Protein AF-L8JKL0-F1 (afdb_monomer_lite)

Foldseek 3Di:
DLVVCLVVVVLVVSVVVADPVPRVVVLVVLLVVCLVVVDCSSLVSLVCCVPPVPDALVSLQSSLCSLVPRVVVPVCSNVSSLVSLVVSCVRPVPDLVSLLVNLVCCVDPVRNDDLVSSQVSLVVNCVVPVPSPSSVVSVD

Radius of gyration: 15.66 Å; chains: 1; bounding box: 38×27×42 Å

Secondary structure (DSSP, 8-state):
-HHHHHHTT-HHHHHTTS-GGG-HHHHHHHHHHHHHH--THHHHHHHHHHHHTT--HHHHHHHHHHHHHTSTTSTTHHHHHHHHHHHHHHH-TT-HHHHHHHTHHHHSTT--S-HHHHHHHHHHHHHH-TT-HHHHHHH-

Structure (mmCIF, N/CA/C/O backbone):
data_AF-L8JKL0-F1
#
_entry.id   AF-L8JKL0-F1
#
loop_
_atom_site.group_PDB
_atom_site.id
_atom_site.type_symbol
_atom_site.label_atom_id
_atom_site.label_alt_id
_atom_site.label_comp_id
_atom_site.label_asym_id
_atom_site.label_entity_id
_atom_site.label_seq_id
_atom_site.pdbx_PDB_ins_code
_atom_site.Cartn_x
_atom_site.Cartn_y
_atom_site.Cartn_z
_atom_site.occupancy
_atom_site.B_iso_or_equiv
_atom_site.auth_seq_id
_atom_site.auth_comp_id
_atom_site.auth_asym_id
_atom_site.auth_atom_id
_atom_site.pdbx_PDB_model_num
ATOM 1 N N . MET A 1 1 ? 19.293 4.569 -12.411 1.00 88.12 1 MET A N 1
ATOM 2 C CA . MET A 1 1 ? 19.363 3.454 -13.397 1.00 88.12 1 MET A CA 1
ATOM 3 C C . MET A 1 1 ? 18.107 2.599 -13.311 1.00 88.12 1 MET A C 1
ATOM 5 O O . MET A 1 1 ? 17.535 2.313 -14.355 1.00 88.12 1 MET A O 1
ATOM 9 N N . LEU A 1 2 ? 17.643 2.300 -12.093 1.00 96.94 2 LEU A N 1
ATOM 10 C CA . LEU A 1 2 ? 16.381 1.623 -11.800 1.00 96.94 2 LEU A CA 1
ATOM 11 C C . LEU A 1 2 ? 15.172 2.218 -12.541 1.00 96.94 2 LEU A C 1
ATOM 13 O O . LEU A 1 2 ? 14.570 1.525 -13.356 1.00 96.94 2 LEU A O 1
ATOM 17 N N . ILE A 1 3 ? 14.880 3.512 -12.350 1.00 97.94 3 ILE A N 1
ATOM 18 C CA . ILE A 1 3 ? 13.721 4.174 -12.983 1.00 97.94 3 ILE A CA 1
ATOM 19 C C . ILE A 1 3 ? 13.715 4.019 -14.504 1.00 97.94 3 ILE A C 1
ATOM 21 O O . ILE A 1 3 ? 12.685 3.740 -15.105 1.00 97.94 3 ILE A O 1
ATOM 25 N N . LYS A 1 4 ? 14.883 4.127 -15.142 1.00 97.94 4 LYS A N 1
ATOM 26 C CA . LYS A 1 4 ? 14.996 3.926 -16.588 1.00 97.94 4 LYS A CA 1
ATOM 27 C C . LYS A 1 4 ? 14.569 2.511 -16.997 1.00 97.94 4 LYS A C 1
ATOM 29 O O . LYS A 1 4 ? 13.828 2.370 -17.961 1.00 97.94 4 LYS A O 1
ATOM 34 N N . LEU A 1 5 ? 15.006 1.481 -16.271 1.00 98.50 5 LEU A N 1
ATOM 35 C CA . LEU A 1 5 ? 14.626 0.094 -16.563 1.00 98.50 5 LEU A CA 1
ATOM 36 C C . LEU A 1 5 ? 13.134 -0.156 -16.348 1.00 98.50 5 LEU A C 1
ATOM 38 O O . LEU A 1 5 ? 12.525 -0.859 -17.149 1.00 98.50 5 LEU A O 1
ATOM 42 N N . ILE A 1 6 ? 12.550 0.447 -15.310 1.00 98.38 6 ILE A N 1
ATOM 43 C CA . ILE A 1 6 ? 11.108 0.390 -15.046 1.00 98.38 6 ILE A CA 1
ATOM 44 C C . ILE A 1 6 ? 10.331 0.987 -16.225 1.00 98.38 6 ILE A C 1
ATOM 46 O O . ILE A 1 6 ? 9.455 0.327 -16.777 1.00 98.38 6 ILE A O 1
ATOM 50 N N . LYS A 1 7 ? 10.712 2.183 -16.687 1.00 97.25 7 LYS A N 1
ATOM 51 C CA . LYS A 1 7 ? 10.067 2.851 -17.832 1.00 97.25 7 LYS A CA 1
ATOM 52 C C . LYS A 1 7 ? 10.265 2.119 -19.160 1.00 97.25 7 LYS A C 1
ATOM 54 O O . LYS A 1 7 ? 9.413 2.174 -20.037 1.00 97.25 7 LYS A O 1
ATOM 59 N N . GLU A 1 8 ? 11.377 1.404 -19.310 1.00 97.75 8 GLU A N 1
ATOM 60 C CA . GLU A 1 8 ? 11.633 0.516 -20.451 1.00 97.75 8 GLU A CA 1
ATOM 61 C C . GLU A 1 8 ? 10.933 -0.854 -20.313 1.00 97.75 8 GLU A C 1
ATOM 63 O O . GLU A 1 8 ? 11.120 -1.718 -21.169 1.00 97.75 8 GLU A O 1
ATOM 68 N N . LYS A 1 9 ? 10.145 -1.074 -19.247 1.00 97.75 9 LYS A N 1
ATOM 69 C CA . LYS A 1 9 ? 9.473 -2.343 -18.902 1.00 97.75 9 LYS A CA 1
ATOM 70 C C . LYS A 1 9 ? 10.422 -3.541 -18.777 1.00 97.75 9 LYS A C 1
ATOM 72 O O . LYS A 1 9 ? 10.034 -4.697 -18.942 1.00 97.75 9 LYS A O 1
ATOM 77 N N . ARG A 1 10 ? 11.686 -3.285 -18.440 1.00 98.44 10 ARG A N 1
ATOM 78 C CA . ARG A 1 10 ? 12.728 -4.299 -18.208 1.00 98.44 10 ARG A CA 1
ATOM 79 C C . ARG A 1 10 ? 12.690 -4.764 -16.753 1.00 98.44 10 ARG A C 1
ATOM 81 O O . ARG A 1 10 ? 13.677 -4.652 -16.027 1.00 98.44 10 ARG A O 1
ATOM 88 N N . PHE A 1 11 ? 11.530 -5.255 -16.311 1.00 98.06 11 PHE A N 1
ATOM 89 C CA . PHE A 1 11 ? 11.248 -5.497 -14.891 1.00 98.06 11 PHE A CA 1
ATOM 90 C C . PHE A 1 11 ? 12.157 -6.534 -14.244 1.00 98.06 11 PHE A C 1
ATOM 92 O O . PHE A 1 11 ? 12.592 -6.334 -13.118 1.00 98.06 11 PHE A O 1
ATOM 99 N N . GLU A 1 12 ? 12.532 -7.591 -14.959 1.00 97.81 12 GLU A N 1
ATOM 100 C CA . GLU A 1 12 ? 13.480 -8.578 -14.434 1.00 97.81 12 GLU A CA 1
ATOM 101 C C . GLU A 1 12 ? 14.870 -7.971 -14.172 1.00 97.81 12 GLU A C 1
ATOM 103 O O . GLU A 1 12 ? 15.565 -8.344 -13.229 1.00 97.81 12 GLU A O 1
ATOM 108 N N . GLU A 1 13 ? 15.292 -7.005 -14.987 1.00 98.25 13 GLU A N 1
ATOM 109 C CA . GLU A 1 13 ? 16.564 -6.309 -14.788 1.00 98.25 13 GLU A CA 1
ATOM 110 C C . GLU A 1 13 ? 16.464 -5.242 -13.699 1.00 98.25 13 GLU A C 1
ATOM 112 O O . GLU A 1 13 ? 17.410 -5.075 -12.933 1.00 98.25 13 GLU A O 1
ATOM 117 N N . ALA A 1 14 ? 15.323 -4.554 -13.600 1.00 98.19 14 ALA A N 1
ATOM 118 C CA . ALA A 1 14 ? 15.027 -3.641 -12.500 1.00 98.19 14 ALA A CA 1
ATOM 119 C C . ALA A 1 14 ? 14.999 -4.387 -11.155 1.00 98.19 14 ALA A C 1
ATOM 121 O O . ALA A 1 14 ? 15.611 -3.939 -10.189 1.00 98.19 14 ALA A O 1
ATOM 122 N N . TYR A 1 15 ? 14.377 -5.567 -11.113 1.00 97.31 15 TYR A N 1
ATOM 123 C CA . TYR A 1 15 ? 14.304 -6.420 -9.929 1.00 97.31 15 TYR A CA 1
ATOM 124 C C . TYR A 1 15 ? 15.691 -6.845 -9.428 1.00 97.31 15 TYR A C 1
ATOM 126 O O . TYR A 1 15 ? 15.962 -6.819 -8.233 1.00 97.31 15 TYR A O 1
ATOM 134 N N . LYS A 1 16 ? 16.628 -7.141 -10.335 1.00 96.81 16 LYS A N 1
ATOM 135 C CA . LYS A 1 16 ? 18.020 -7.462 -9.968 1.00 96.81 16 LYS A CA 1
ATOM 136 C C . LYS A 1 16 ? 18.788 -6.296 -9.334 1.00 96.81 16 LYS A C 1
ATOM 138 O O . LYS A 1 16 ? 19.886 -6.519 -8.830 1.00 96.81 16 LYS A O 1
ATOM 143 N N . GLN A 1 17 ? 18.263 -5.070 -9.390 1.00 97.06 17 GLN A N 1
ATOM 144 C CA . GLN A 1 17 ? 18.894 -3.884 -8.800 1.00 97.06 17 GLN A CA 1
ATOM 145 C C . GLN A 1 17 ? 18.364 -3.531 -7.415 1.00 97.06 17 GLN A C 1
ATOM 147 O O . GLN A 1 17 ? 18.954 -2.670 -6.765 1.00 97.06 17 GLN A O 1
ATOM 152 N N . VAL A 1 18 ? 17.271 -4.154 -6.976 1.00 96.00 18 VAL A N 1
ATOM 153 C CA . VAL A 1 18 ? 16.650 -3.837 -5.691 1.00 96.00 18 VAL A CA 1
ATOM 154 C C . VAL A 1 18 ? 16.987 -4.899 -4.654 1.00 96.00 18 VAL A C 1
ATOM 156 O O . VAL A 1 18 ? 17.148 -6.078 -4.963 1.00 96.00 18 VAL A O 1
ATOM 159 N N . ASP A 1 19 ? 17.065 -4.472 -3.401 1.00 94.81 19 ASP A N 1
ATOM 160 C CA . ASP A 1 19 ? 17.080 -5.376 -2.257 1.00 94.81 19 ASP A CA 1
ATOM 161 C C . ASP A 1 19 ? 15.661 -5.460 -1.697 1.00 94.81 19 ASP A C 1
ATOM 163 O O . ASP A 1 19 ? 15.163 -4.501 -1.111 1.00 94.81 19 ASP A O 1
ATOM 167 N N . ILE A 1 20 ? 15.001 -6.604 -1.883 1.00 91.25 20 ILE A N 1
ATOM 168 C CA . ILE A 1 20 ? 13.626 -6.814 -1.413 1.00 91.25 20 ILE A CA 1
ATOM 169 C C . ILE A 1 20 ? 13.532 -6.787 0.115 1.00 91.25 20 ILE A C 1
ATOM 171 O O . ILE A 1 20 ? 12.528 -6.326 0.651 1.00 91.25 20 ILE A O 1
ATOM 175 N N . GLN A 1 21 ? 14.577 -7.211 0.832 1.00 91.00 21 GLN A N 1
ATOM 176 C CA . GLN A 1 21 ? 14.575 -7.175 2.300 1.00 91.00 21 GLN A CA 1
ATOM 177 C C . GLN A 1 21 ? 14.692 -5.745 2.842 1.00 91.00 21 GLN A C 1
ATOM 179 O O . GLN A 1 21 ? 14.320 -5.481 3.983 1.00 91.00 21 GLN A O 1
ATOM 184 N N . ASN A 1 22 ? 15.182 -4.815 2.021 1.00 94.00 22 ASN A N 1
ATOM 185 C CA . ASN A 1 22 ? 15.310 -3.402 2.348 1.00 94.00 22 ASN A CA 1
ATOM 186 C C . ASN A 1 22 ? 14.786 -2.535 1.194 1.00 94.00 22 ASN A C 1
ATOM 188 O O . ASN A 1 22 ? 15.507 -1.705 0.638 1.00 94.00 22 ASN A O 1
ATOM 192 N N . PHE A 1 23 ? 13.526 -2.754 0.804 1.00 95.25 23 PHE A N 1
ATOM 193 C CA . PHE A 1 23 ? 12.971 -2.159 -0.415 1.00 95.25 23 PHE A CA 1
ATOM 194 C C . PHE A 1 23 ? 12.663 -0.655 -0.301 1.00 95.25 23 PHE A C 1
ATOM 196 O O . PHE A 1 23 ? 12.639 0.048 -1.310 1.00 95.25 23 PHE A O 1
ATOM 203 N N . LYS A 1 24 ? 12.465 -0.133 0.919 1.00 96.50 24 LYS A N 1
ATOM 204 C CA . LYS A 1 24 ? 12.023 1.251 1.184 1.00 96.50 24 LYS A CA 1
ATOM 205 C C . LYS A 1 24 ? 12.800 2.334 0.411 1.00 96.50 24 LYS A C 1
ATOM 207 O O . LYS A 1 24 ? 12.136 3.181 -0.178 1.00 96.50 24 LYS A O 1
ATOM 212 N N . PRO A 1 25 ? 14.147 2.333 0.338 1.00 98.06 25 PRO A N 1
ATOM 213 C CA . PRO A 1 25 ? 14.879 3.361 -0.407 1.00 98.06 25 PRO A CA 1
ATOM 214 C C . PRO A 1 25 ? 14.590 3.338 -1.914 1.00 98.06 25 PRO A C 1
ATOM 216 O O . PRO A 1 25 ? 14.536 4.388 -2.547 1.00 98.06 25 PRO A O 1
ATOM 219 N N . TYR A 1 26 ? 14.376 2.150 -2.488 1.00 97.75 26 TYR A N 1
ATOM 220 C CA . TYR A 1 26 ? 14.019 1.996 -3.901 1.00 97.75 26 TYR A CA 1
ATOM 221 C C . TYR A 1 26 ? 12.578 2.423 -4.149 1.00 97.75 26 TYR A C 1
ATOM 223 O O . TYR A 1 26 ? 12.294 3.085 -5.142 1.00 97.75 26 TYR A O 1
ATOM 231 N N . TYR A 1 27 ? 11.676 2.090 -3.226 1.00 97.94 27 TYR A N 1
ATOM 232 C CA . TYR A 1 27 ? 10.310 2.587 -3.273 1.00 97.94 27 TYR A CA 1
ATOM 233 C C . TYR A 1 27 ? 10.253 4.118 -3.186 1.00 97.94 27 TYR A C 1
ATOM 235 O O . TYR A 1 27 ? 9.518 4.727 -3.951 1.00 97.94 27 TYR A O 1
ATOM 243 N N . ASP A 1 28 ? 11.066 4.756 -2.341 1.00 98.06 28 ASP A N 1
ATOM 244 C CA . ASP A 1 28 ? 11.127 6.222 -2.254 1.00 98.06 28 ASP A CA 1
ATOM 245 C C . ASP A 1 28 ? 11.612 6.863 -3.566 1.00 98.06 28 ASP A C 1
ATOM 247 O O . ASP A 1 28 ? 11.089 7.905 -3.974 1.00 98.06 28 ASP A O 1
ATOM 251 N N . GLU A 1 29 ? 12.570 6.232 -4.262 1.00 97.94 29 GLU A N 1
ATOM 252 C CA . GLU A 1 29 ? 12.987 6.635 -5.616 1.00 97.94 29 GLU A CA 1
ATOM 253 C C . GLU A 1 29 ? 11.832 6.481 -6.619 1.00 97.94 29 GLU A C 1
ATOM 255 O O . GLU A 1 29 ? 11.573 7.401 -7.397 1.00 97.94 29 GLU A O 1
ATOM 260 N N . ILE A 1 30 ? 11.115 5.350 -6.577 1.00 98.38 30 ILE A N 1
ATOM 261 C CA . ILE A 1 30 ? 9.959 5.065 -7.441 1.00 98.38 30 ILE A CA 1
ATOM 262 C C . ILE A 1 30 ? 8.850 6.091 -7.206 1.00 98.38 30 ILE A C 1
ATOM 264 O O . ILE A 1 30 ? 8.446 6.765 -8.148 1.00 98.38 30 ILE A O 1
ATOM 268 N N . LEU A 1 31 ? 8.403 6.267 -5.962 1.00 97.94 31 LEU A N 1
ATOM 269 C CA . LEU A 1 31 ? 7.351 7.206 -5.577 1.00 97.94 31 LEU A CA 1
ATOM 270 C C . LEU A 1 31 ? 7.697 8.636 -6.014 1.00 97.94 31 LEU A C 1
ATOM 272 O O . LEU A 1 31 ? 6.864 9.320 -6.608 1.00 97.94 31 LEU A O 1
ATOM 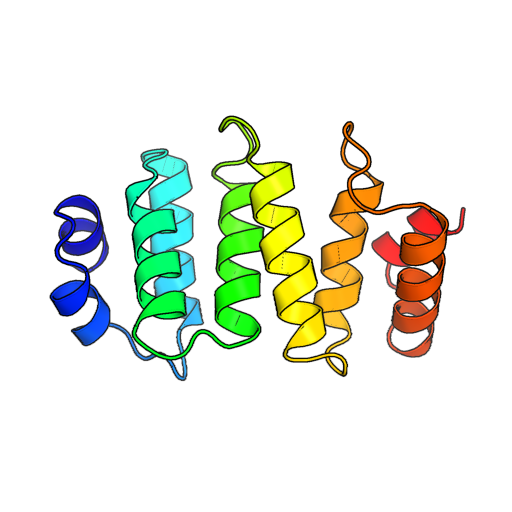276 N N . SER A 1 32 ? 8.945 9.063 -5.793 1.00 97.56 32 SER A N 1
ATOM 277 C CA . SER A 1 32 ? 9.427 10.373 -6.249 1.00 97.56 32 SER A CA 1
ATOM 278 C C . SER A 1 32 ? 9.372 10.516 -7.771 1.00 97.56 32 SER A C 1
ATOM 280 O O . SER A 1 32 ? 9.036 11.589 -8.266 1.00 97.56 32 SER A O 1
ATOM 282 N N . ALA A 1 33 ? 9.689 9.457 -8.520 1.00 97.50 33 ALA A N 1
ATOM 283 C CA . ALA A 1 33 ? 9.606 9.469 -9.977 1.00 97.50 33 ALA A CA 1
ATOM 284 C C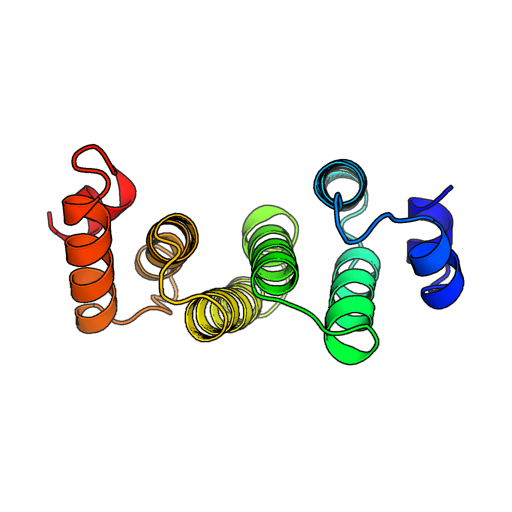 . ALA A 1 33 ? 8.154 9.553 -10.471 1.00 97.50 33 ALA A C 1
ATOM 286 O O . ALA A 1 33 ? 7.884 10.331 -11.384 1.00 97.50 33 ALA A O 1
ATOM 287 N N . VAL A 1 34 ? 7.223 8.836 -9.831 1.00 96.94 34 VAL A N 1
ATOM 288 C CA . VAL A 1 34 ? 5.794 8.853 -10.200 1.00 96.94 34 VAL A CA 1
ATOM 289 C C . VAL A 1 34 ? 5.184 10.237 -10.020 1.00 96.94 34 VAL A C 1
ATOM 291 O O . VAL A 1 34 ? 4.428 10.680 -10.874 1.00 96.94 34 VAL A O 1
ATOM 294 N N . PHE A 1 35 ? 5.552 10.968 -8.964 1.00 96.12 35 PHE A N 1
ATOM 295 C CA . PHE A 1 35 ? 5.107 12.357 -8.788 1.00 96.12 35 PHE A CA 1
ATOM 296 C C . PHE A 1 35 ? 5.610 13.313 -9.881 1.00 96.12 35 PHE A C 1
ATOM 298 O O . PHE A 1 35 ? 5.089 14.419 -10.005 1.00 96.12 35 PHE A O 1
ATOM 305 N N . VAL A 1 36 ? 6.640 12.928 -10.641 1.00 96.06 36 VAL A N 1
ATOM 306 C CA . VAL A 1 36 ? 7.200 13.744 -11.725 1.00 96.06 36 VAL A CA 1
ATOM 307 C C . VAL A 1 36 ? 6.631 13.344 -13.080 1.00 96.06 36 VAL A C 1
ATOM 309 O O . VAL A 1 36 ? 6.362 14.222 -13.898 1.00 96.06 36 VAL A O 1
ATOM 312 N N . ASP A 1 37 ? 6.516 12.044 -13.354 1.00 95.75 37 ASP A N 1
ATOM 313 C CA . ASP A 1 37 ? 6.156 11.549 -14.685 1.00 95.75 37 ASP A CA 1
ATOM 314 C C . ASP A 1 37 ? 4.768 10.919 -14.798 1.00 95.75 37 ASP A C 1
ATOM 316 O O . ASP A 1 37 ? 4.331 10.690 -15.926 1.00 95.75 37 ASP A O 1
ATOM 320 N N . GLU A 1 38 ? 4.086 10.680 -13.673 1.00 94.94 38 GLU A N 1
ATOM 321 C CA . GLU A 1 38 ? 2.724 10.139 -13.608 1.00 94.94 38 GLU A CA 1
ATOM 322 C C . GLU A 1 38 ? 2.564 8.793 -14.352 1.00 94.94 38 GLU A C 1
ATOM 324 O O . GLU A 1 38 ? 1.471 8.413 -14.775 1.00 94.94 38 GLU A O 1
ATOM 329 N N . ASP A 1 39 ? 3.664 8.049 -14.528 1.00 95.50 39 ASP A N 1
ATOM 330 C CA . ASP A 1 39 ? 3.708 6.862 -15.382 1.00 95.50 39 ASP A CA 1
ATOM 331 C C . ASP A 1 39 ? 3.274 5.590 -14.630 1.00 95.50 39 ASP A C 1
ATOM 333 O O . ASP A 1 39 ? 3.825 5.207 -13.595 1.00 95.50 39 ASP A O 1
ATOM 337 N N . MET A 1 40 ? 2.313 4.858 -15.190 1.00 96.50 40 MET A N 1
ATOM 338 C CA . MET A 1 40 ? 1.835 3.595 -14.619 1.00 96.50 40 MET A CA 1
ATOM 339 C C . MET A 1 40 ? 2.891 2.483 -14.607 1.00 96.50 40 MET A C 1
ATOM 341 O O . MET A 1 40 ? 2.738 1.528 -13.844 1.00 96.50 40 MET A O 1
ATOM 345 N N . CYS A 1 41 ? 3.976 2.590 -15.386 1.00 97.88 41 CYS A N 1
ATOM 346 C CA . CYS A 1 41 ? 5.051 1.588 -15.396 1.00 97.88 41 CYS A CA 1
ATOM 347 C C . CYS A 1 41 ? 5.651 1.347 -13.998 1.00 97.88 41 CYS A C 1
ATOM 349 O O . CYS A 1 41 ? 6.105 0.242 -13.699 1.00 97.88 41 CYS A O 1
ATOM 351 N N . HIS A 1 42 ? 5.623 2.356 -13.124 1.00 97.81 42 HIS A N 1
ATOM 352 C CA . HIS A 1 42 ? 6.069 2.245 -11.733 1.00 97.81 42 HIS A CA 1
ATOM 353 C C . HIS A 1 42 ? 5.182 1.311 -10.906 1.00 97.81 42 HIS A C 1
ATOM 355 O O . HIS A 1 42 ? 5.688 0.444 -10.195 1.00 97.81 42 HIS A O 1
ATOM 361 N N . TYR A 1 43 ? 3.861 1.435 -11.051 1.00 98.19 43 TYR A N 1
ATOM 362 C CA . TYR A 1 43 ? 2.900 0.513 -10.446 1.00 98.19 43 TYR A CA 1
ATOM 363 C C . TYR A 1 43 ? 2.993 -0.888 -11.069 1.00 98.19 43 TYR A C 1
ATOM 365 O O . TYR A 1 43 ? 2.999 -1.885 -10.348 1.00 98.19 43 TYR A O 1
ATOM 373 N N . GLU A 1 44 ? 3.142 -0.976 -12.396 1.00 98.06 44 GLU A N 1
ATOM 374 C CA . GLU A 1 44 ? 3.344 -2.253 -13.095 1.00 98.06 44 GLU A CA 1
ATOM 375 C C . GLU A 1 44 ? 4.574 -3.009 -12.561 1.00 98.06 44 GLU A C 1
ATOM 377 O O . GLU A 1 44 ? 4.527 -4.230 -12.417 1.00 98.06 44 GLU A O 1
ATOM 382 N N . PHE A 1 45 ? 5.652 -2.304 -12.202 1.00 98.25 45 PHE A N 1
ATOM 383 C CA . PHE A 1 45 ? 6.826 -2.925 -11.589 1.00 98.25 45 PHE A CA 1
ATOM 384 C C . PHE A 1 45 ? 6.549 -3.475 -10.181 1.00 98.25 45 PHE A C 1
ATOM 386 O O . PHE A 1 45 ? 6.987 -4.583 -9.869 1.00 98.25 45 PHE A O 1
ATOM 393 N N . LEU A 1 46 ? 5.793 -2.758 -9.340 1.00 97.75 46 LEU A N 1
ATOM 394 C CA . LEU A 1 46 ? 5.384 -3.287 -8.031 1.00 97.75 46 LEU A CA 1
ATOM 395 C C . LEU A 1 46 ? 4.526 -4.550 -8.190 1.00 97.75 46 LEU A C 1
ATOM 397 O O . LEU A 1 46 ? 4.766 -5.545 -7.506 1.00 97.75 46 LEU A O 1
ATOM 401 N N . ASN A 1 47 ? 3.593 -4.556 -9.144 1.00 97.25 47 ASN A N 1
ATOM 402 C CA . ASN A 1 47 ? 2.802 -5.748 -9.461 1.00 97.25 47 ASN A CA 1
ATOM 403 C C . ASN A 1 47 ? 3.659 -6.902 -9.982 1.00 97.25 47 ASN A C 1
ATOM 405 O O . ASN A 1 47 ? 3.462 -8.039 -9.560 1.00 97.25 47 ASN A O 1
ATOM 409 N N . TYR A 1 48 ? 4.651 -6.622 -10.831 1.00 97.94 48 TYR A N 1
ATOM 410 C CA . TYR A 1 48 ? 5.595 -7.641 -11.285 1.00 97.94 48 TYR A CA 1
ATOM 411 C C . TYR A 1 48 ? 6.277 -8.345 -10.105 1.00 97.94 48 TYR A C 1
ATOM 413 O O . TYR A 1 48 ? 6.354 -9.576 -10.091 1.00 97.94 48 TYR A O 1
ATOM 421 N N . ILE A 1 49 ? 6.733 -7.584 -9.102 1.00 96.94 49 ILE A N 1
ATOM 422 C CA . ILE A 1 49 ? 7.327 -8.140 -7.877 1.00 96.94 49 ILE A CA 1
ATOM 423 C C . ILE A 1 49 ? 6.299 -8.988 -7.124 1.00 96.94 49 ILE A C 1
ATOM 425 O O . ILE A 1 49 ? 6.608 -10.120 -6.744 1.00 96.94 49 ILE A O 1
ATOM 429 N N . ILE A 1 50 ? 5.082 -8.467 -6.939 1.00 96.50 50 ILE A N 1
ATOM 430 C CA . ILE A 1 50 ? 4.011 -9.157 -6.212 1.00 96.50 50 ILE A CA 1
ATOM 431 C C . ILE A 1 50 ? 3.719 -10.530 -6.827 1.00 96.50 50 ILE A C 1
ATOM 433 O O . ILE A 1 50 ? 3.686 -11.535 -6.113 1.00 96.50 50 ILE A O 1
ATOM 437 N N . GLU A 1 51 ? 3.556 -10.578 -8.146 1.00 95.44 51 GLU A N 1
ATOM 438 C CA . GLU A 1 51 ? 3.150 -11.776 -8.880 1.00 95.44 51 GLU A CA 1
ATOM 439 C C . GLU A 1 51 ? 4.282 -12.799 -9.039 1.00 95.44 51 GLU A C 1
ATOM 441 O O . GLU A 1 51 ? 4.035 -14.004 -8.966 1.00 95.44 51 GLU A O 1
ATOM 446 N N . ASN A 1 52 ? 5.524 -12.347 -9.244 1.00 93.81 52 ASN A N 1
ATOM 447 C CA . ASN A 1 52 ? 6.615 -13.227 -9.683 1.00 93.81 52 ASN A CA 1
ATOM 448 C C . ASN A 1 52 ? 7.653 -13.527 -8.596 1.00 93.81 52 ASN A C 1
ATOM 450 O O . ASN A 1 52 ? 8.345 -14.541 -8.679 1.00 93.81 52 ASN A O 1
ATOM 454 N N . HIS A 1 53 ? 7.754 -12.688 -7.562 1.00 86.06 53 HIS A N 1
ATOM 455 C CA . HIS A 1 53 ? 8.838 -12.755 -6.571 1.00 86.06 53 HIS A CA 1
ATOM 456 C C . HIS A 1 53 ? 8.341 -12.860 -5.125 1.00 86.06 53 HIS A C 1
ATOM 458 O O . HIS A 1 53 ? 9.099 -12.613 -4.191 1.00 86.06 53 HIS A O 1
ATOM 464 N N . ARG A 1 54 ? 7.092 -13.322 -4.946 1.00 69.31 54 ARG A N 1
ATOM 465 C CA . ARG A 1 54 ? 6.374 -13.453 -3.663 1.00 69.31 54 ARG A CA 1
ATOM 466 C C . ARG A 1 54 ? 6.143 -12.100 -2.985 1.00 69.31 54 ARG A C 1
ATOM 468 O O . ARG A 1 54 ? 6.796 -11.780 -1.996 1.00 69.31 54 ARG A O 1
ATOM 475 N N . GLY A 1 55 ? 5.164 -11.348 -3.488 1.00 73.50 55 GLY A N 1
ATOM 476 C CA . GLY A 1 55 ? 4.653 -10.164 -2.800 1.00 73.50 55 GLY A CA 1
ATOM 477 C C . GLY A 1 55 ? 4.170 -10.492 -1.394 1.00 73.50 55 GLY A C 1
ATOM 478 O O . GLY A 1 55 ? 3.266 -11.307 -1.213 1.00 73.50 55 GLY A O 1
ATOM 479 N N . ASP A 1 56 ? 4.778 -9.855 -0.402 1.00 91.00 56 ASP A N 1
ATOM 480 C CA . ASP A 1 56 ? 4.331 -9.893 0.982 1.00 91.00 56 ASP A CA 1
ATOM 481 C C . ASP A 1 56 ? 3.417 -8.695 1.292 1.00 91.00 56 ASP A C 1
ATOM 483 O O . ASP A 1 56 ? 3.060 -7.895 0.419 1.00 91.00 56 ASP A O 1
ATOM 487 N N . ALA A 1 57 ? 3.014 -8.570 2.557 1.00 96.56 57 ALA A N 1
ATOM 488 C CA . ALA A 1 57 ? 2.179 -7.461 3.003 1.00 96.56 57 ALA A CA 1
ATOM 489 C C . ALA A 1 57 ? 2.794 -6.086 2.681 1.00 96.56 57 ALA A C 1
ATOM 491 O O . ALA A 1 57 ? 2.059 -5.150 2.370 1.00 96.56 57 ALA A O 1
ATOM 492 N N . LEU A 1 58 ? 4.126 -5.965 2.709 1.00 95.50 58 LEU A N 1
ATOM 493 C CA . LEU A 1 58 ? 4.822 -4.705 2.473 1.00 95.50 58 LEU A CA 1
ATOM 494 C C . LEU A 1 58 ? 4.746 -4.285 1.000 1.00 95.50 58 LEU A C 1
ATOM 496 O O . LEU A 1 58 ? 4.500 -3.116 0.710 1.00 95.50 58 LEU A O 1
ATOM 500 N N . MET A 1 59 ? 4.891 -5.226 0.062 1.00 97.44 59 MET A N 1
ATOM 501 C CA . MET A 1 59 ? 4.734 -4.912 -1.367 1.00 97.44 59 MET A CA 1
ATOM 502 C C . MET A 1 59 ? 3.303 -4.487 -1.702 1.00 97.44 59 MET A C 1
ATOM 504 O O . MET A 1 59 ? 3.100 -3.533 -2.454 1.00 97.44 59 MET A O 1
ATOM 508 N N . HIS A 1 60 ? 2.306 -5.144 -1.102 1.00 98.31 60 HIS A N 1
ATOM 509 C CA . HIS A 1 60 ? 0.916 -4.713 -1.225 1.00 98.31 60 HIS A CA 1
ATOM 510 C C . HIS A 1 60 ? 0.690 -3.325 -0.607 1.00 98.31 60 HIS A C 1
ATOM 512 O O . HIS A 1 60 ? 0.029 -2.495 -1.225 1.00 98.31 60 HIS A O 1
ATOM 518 N N . TYR A 1 61 ? 1.279 -3.028 0.553 1.00 98.25 61 TYR A N 1
ATOM 519 C CA . TYR A 1 61 ? 1.229 -1.686 1.139 1.00 98.25 61 TYR A CA 1
ATOM 520 C C . TYR A 1 61 ? 1.797 -0.620 0.188 1.00 98.25 61 TYR A C 1
ATOM 522 O O . TYR A 1 61 ? 1.129 0.379 -0.065 1.00 98.25 61 TYR A O 1
ATOM 530 N N . TYR A 1 62 ? 2.972 -0.847 -0.406 1.00 98.12 62 TYR A N 1
ATOM 531 C CA . TYR A 1 62 ? 3.571 0.108 -1.344 1.00 98.12 62 TYR A CA 1
ATOM 532 C C . TYR A 1 62 ? 2.736 0.304 -2.608 1.00 98.12 62 TYR A C 1
ATOM 534 O O . TYR A 1 62 ? 2.585 1.430 -3.074 1.00 98.12 62 TYR A O 1
ATOM 542 N N . ALA A 1 63 ? 2.146 -0.763 -3.148 1.00 98.31 63 ALA A N 1
ATOM 543 C CA . ALA A 1 63 ? 1.220 -0.642 -4.269 1.00 98.31 63 ALA A CA 1
ATOM 544 C C . ALA A 1 63 ? -0.022 0.189 -3.892 1.00 98.31 63 ALA A C 1
ATOM 546 O O . ALA A 1 63 ? -0.460 1.034 -4.675 1.00 98.31 63 ALA A O 1
ATOM 547 N N . ALA A 1 64 ? -0.561 -0.005 -2.684 1.00 98.38 64 ALA A N 1
ATOM 548 C CA . ALA A 1 64 ? -1.687 0.776 -2.181 1.00 98.38 64 ALA A CA 1
ATOM 549 C C . ALA A 1 64 ? -1.337 2.259 -2.001 1.00 98.38 64 ALA A C 1
ATOM 551 O O . ALA A 1 64 ? -2.070 3.142 -2.457 1.00 98.38 64 ALA A O 1
ATOM 552 N N . GLU A 1 65 ? -0.200 2.542 -1.372 1.00 98.19 65 GLU A N 1
ATOM 553 C CA . GLU A 1 65 ? 0.271 3.902 -1.133 1.00 98.19 65 GLU A CA 1
ATOM 554 C C . GLU A 1 65 ? 0.537 4.626 -2.454 1.00 98.19 65 GLU A C 1
ATOM 556 O O . GLU A 1 65 ? 0.005 5.718 -2.656 1.00 98.19 65 GLU A O 1
ATOM 561 N N . LEU A 1 66 ? 1.233 3.996 -3.402 1.00 98.19 66 LEU A N 1
ATOM 562 C CA . LEU A 1 66 ? 1.487 4.571 -4.724 1.00 98.19 66 LEU A CA 1
ATOM 563 C C . LEU A 1 66 ? 0.182 4.958 -5.440 1.00 98.19 66 LEU A C 1
ATOM 565 O O . LEU A 1 66 ? 0.053 6.071 -5.953 1.00 98.19 66 LEU A O 1
ATOM 569 N N . MET A 1 67 ? -0.810 4.061 -5.422 1.00 97.88 67 MET A N 1
ATOM 570 C CA . MET A 1 67 ? -2.097 4.257 -6.098 1.00 97.88 67 MET A CA 1
ATOM 571 C C . MET A 1 67 ? -3.007 5.282 -5.413 1.00 97.88 67 MET A C 1
ATOM 573 O O . MET A 1 67 ? -3.760 5.978 -6.086 1.00 97.88 67 MET A O 1
ATOM 577 N N . SER A 1 68 ? -2.950 5.401 -4.087 1.00 96.50 68 SER A N 1
ATOM 578 C CA . SER A 1 68 ? -3.775 6.355 -3.322 1.00 96.50 68 SER A CA 1
ATOM 579 C C . SER A 1 68 ? -3.152 7.747 -3.189 1.00 96.50 68 SER A C 1
ATOM 581 O O . SER A 1 68 ? -3.866 8.704 -2.871 1.00 96.50 68 SER A O 1
ATOM 583 N N . THR A 1 69 ? -1.846 7.879 -3.439 1.00 94.69 69 THR A N 1
ATOM 584 C CA . THR A 1 69 ? -1.111 9.144 -3.295 1.00 94.69 69 THR A CA 1
ATOM 585 C C . THR A 1 69 ? -0.710 9.734 -4.643 1.00 94.69 69 THR A C 1
ATOM 587 O O . THR A 1 69 ? -1.186 10.812 -4.989 1.00 94.69 69 THR A O 1
ATOM 590 N N . ALA A 1 70 ? 0.125 9.034 -5.412 1.00 96.06 70 ALA A N 1
ATOM 591 C CA . ALA A 1 70 ? 0.724 9.550 -6.640 1.00 96.06 70 ALA A CA 1
ATOM 592 C C . ALA A 1 70 ? -0.123 9.272 -7.887 1.00 96.06 70 ALA A C 1
ATOM 594 O O . ALA A 1 70 ? -0.107 10.071 -8.812 1.00 96.06 70 ALA A O 1
ATOM 595 N N . LEU A 1 71 ? -0.888 8.175 -7.907 1.00 96.25 71 LEU A N 1
ATOM 596 C CA . LEU A 1 71 ? -1.710 7.764 -9.057 1.00 96.25 71 LEU A CA 1
ATOM 597 C C . LEU A 1 71 ? -3.218 7.806 -8.759 1.00 96.25 71 LEU A C 1
ATOM 599 O O . LEU A 1 71 ? -4.012 7.138 -9.420 1.00 96.25 71 LEU A O 1
ATOM 603 N N . ASN A 1 72 ? -3.640 8.598 -7.770 1.00 93.69 72 ASN A N 1
ATOM 604 C CA . ASN A 1 72 ? -5.042 8.647 -7.334 1.00 93.69 72 ASN A CA 1
ATOM 605 C C . ASN A 1 72 ? -6.006 9.226 -8.382 1.00 93.69 72 ASN A C 1
ATOM 607 O O . ASN A 1 72 ? -7.205 8.955 -8.325 1.00 93.69 72 ASN A O 1
ATOM 611 N N . PHE A 1 73 ? -5.487 9.981 -9.351 1.00 92.00 73 PHE A N 1
ATOM 612 C CA . PHE A 1 73 ? -6.240 10.531 -10.475 1.00 92.00 73 PHE A CA 1
ATOM 613 C C . PHE A 1 73 ? -6.576 9.469 -11.532 1.00 92.00 73 PHE A C 1
ATOM 615 O O . PHE A 1 73 ? -7.419 9.708 -12.400 1.00 92.00 73 PHE A O 1
ATOM 6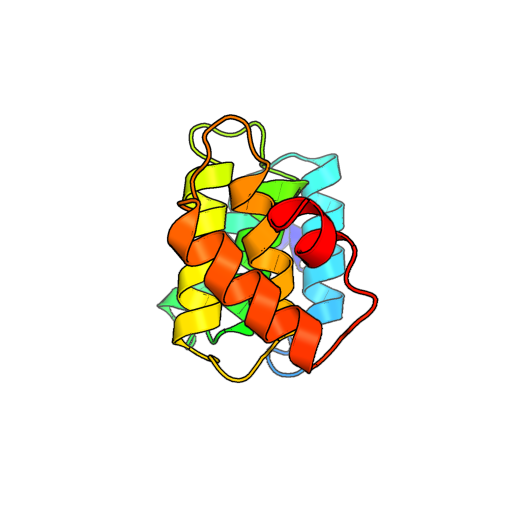22 N N . MET A 1 74 ? -5.922 8.302 -11.486 1.00 94.25 74 MET A N 1
ATOM 623 C CA . MET A 1 74 ? -6.186 7.221 -12.426 1.00 94.25 74 MET A CA 1
ATOM 624 C C . MET A 1 74 ? -7.588 6.645 -12.205 1.00 94.25 74 MET A C 1
ATOM 626 O O . MET A 1 74 ? -8.050 6.545 -11.062 1.00 94.25 74 MET A O 1
ATOM 630 N N . PRO A 1 75 ? -8.274 6.199 -13.274 1.00 92.44 75 PRO A N 1
ATOM 631 C CA . PRO A 1 75 ? -9.546 5.505 -13.140 1.00 92.44 75 PRO A CA 1
ATOM 632 C C . PRO A 1 75 ? -9.432 4.340 -12.154 1.00 92.44 75 PRO A C 1
ATOM 634 O O . PRO A 1 75 ? -8.575 3.471 -12.305 1.00 92.44 75 PRO A O 1
ATOM 637 N N . ASN A 1 76 ? -10.315 4.321 -11.153 1.00 91.12 76 ASN A N 1
ATOM 638 C CA . ASN A 1 76 ? -10.324 3.335 -10.069 1.00 91.12 76 ASN A CA 1
ATOM 639 C C . ASN A 1 76 ? -9.064 3.332 -9.176 1.00 91.12 76 ASN A C 1
ATOM 641 O O . ASN A 1 76 ? -8.846 2.350 -8.468 1.00 91.12 76 ASN A O 1
ATOM 645 N N . GLY A 1 77 ? -8.258 4.401 -9.154 1.00 94.44 77 GLY A N 1
ATOM 646 C CA . GLY A 1 77 ? -7.006 4.456 -8.388 1.00 94.44 77 GLY A CA 1
ATOM 647 C C . GLY A 1 77 ? -7.184 4.120 -6.905 1.00 94.44 77 GLY A C 1
ATOM 648 O O . GLY A 1 77 ? -6.529 3.214 -6.390 1.00 94.44 77 GLY A O 1
ATOM 649 N N . TYR A 1 78 ? -8.163 4.743 -6.240 1.00 96.31 78 TYR A N 1
ATOM 650 C CA . TYR A 1 78 ? -8.504 4.415 -4.849 1.00 96.31 78 TYR A CA 1
ATOM 651 C C . TYR A 1 78 ? -9.032 2.992 -4.664 1.00 96.31 78 TYR A C 1
ATOM 653 O O . TYR A 1 78 ? -8.752 2.375 -3.640 1.00 96.31 78 TYR A O 1
ATOM 661 N N . LYS A 1 79 ? -9.769 2.447 -5.637 1.00 96.69 79 LYS A N 1
ATOM 662 C CA . LYS A 1 79 ? -10.282 1.074 -5.561 1.00 96.69 79 LYS A CA 1
ATOM 663 C C . LYS A 1 79 ? -9.149 0.052 -5.643 1.00 96.69 79 LYS A C 1
ATOM 665 O O . LYS A 1 79 ? -9.101 -0.855 -4.819 1.00 96.69 79 LYS A O 1
ATOM 670 N N . ILE A 1 80 ? -8.216 0.243 -6.573 1.00 97.50 80 ILE A N 1
ATOM 671 C CA . ILE A 1 80 ? -7.003 -0.577 -6.682 1.00 97.50 80 ILE A CA 1
ATOM 672 C C . ILE A 1 80 ? -6.187 -0.466 -5.391 1.00 97.50 80 ILE A C 1
ATOM 674 O O . ILE A 1 80 ? -5.788 -1.481 -4.820 1.00 97.50 80 ILE A O 1
ATOM 678 N N . ALA A 1 81 ? -5.991 0.756 -4.890 1.00 98.12 81 ALA A N 1
ATOM 679 C CA . ALA A 1 81 ? -5.272 0.981 -3.645 1.00 98.12 81 ALA A CA 1
ATOM 680 C C . ALA A 1 81 ? -5.923 0.254 -2.456 1.00 98.12 81 ALA A C 1
ATOM 682 O O . ALA A 1 81 ? -5.231 -0.400 -1.678 1.00 98.12 81 ALA A O 1
ATOM 683 N N . PHE A 1 82 ? -7.251 0.316 -2.348 1.00 98.44 82 PHE A N 1
ATOM 684 C CA . PHE A 1 82 ? -8.013 -0.371 -1.310 1.00 98.44 82 PHE A CA 1
ATOM 685 C C . PHE A 1 82 ? -7.832 -1.889 -1.373 1.00 98.44 82 PHE A C 1
ATOM 687 O O . PHE A 1 82 ? -7.578 -2.520 -0.347 1.00 98.44 82 PHE A O 1
ATOM 694 N N . ASP A 1 83 ? -7.905 -2.477 -2.568 1.00 98.00 83 ASP A N 1
ATOM 695 C CA . ASP A 1 83 ? -7.748 -3.923 -2.744 1.00 98.00 83 ASP A CA 1
ATOM 696 C C . ASP A 1 83 ? -6.349 -4.390 -2.301 1.00 98.00 83 ASP A C 1
ATOM 698 O O . ASP A 1 83 ? -6.220 -5.393 -1.591 1.00 98.00 83 ASP A O 1
ATOM 702 N N . HIS A 1 84 ? -5.300 -3.623 -2.622 1.00 98.50 84 HIS A N 1
ATOM 703 C CA . HIS A 1 84 ? -3.953 -3.891 -2.116 1.00 98.50 84 HIS A CA 1
ATOM 704 C C . HIS A 1 84 ? -3.843 -3.694 -0.594 1.00 98.50 84 HIS A C 1
ATOM 706 O O . HIS A 1 84 ? -3.267 -4.549 0.078 1.00 98.50 84 HIS A O 1
ATOM 712 N N . ALA A 1 85 ? -4.418 -2.629 -0.028 1.00 98.50 85 ALA A N 1
ATOM 713 C CA . ALA A 1 85 ? -4.374 -2.366 1.413 1.00 98.50 85 ALA A CA 1
ATOM 714 C C . ALA A 1 85 ? -5.035 -3.491 2.224 1.00 98.50 85 ALA A C 1
ATOM 716 O O . ALA A 1 85 ? -4.474 -3.978 3.208 1.00 98.50 85 ALA A O 1
ATOM 717 N N . MET A 1 86 ? -6.198 -3.967 1.773 1.00 98.31 86 MET A N 1
ATOM 718 C CA . MET A 1 86 ? -6.886 -5.091 2.405 1.00 98.31 86 MET A CA 1
ATOM 719 C C . MET A 1 86 ? -6.092 -6.391 2.270 1.00 98.31 86 MET A C 1
ATOM 721 O O . MET A 1 86 ? -6.011 -7.156 3.233 1.00 98.31 86 MET A O 1
ATOM 725 N N . LYS A 1 87 ? -5.443 -6.622 1.120 1.00 98.25 87 LYS A N 1
ATOM 726 C CA . LYS A 1 87 ? -4.567 -7.785 0.947 1.00 98.25 87 LYS A CA 1
ATOM 727 C C . LYS A 1 87 ? -3.337 -7.730 1.857 1.00 98.25 87 LYS A C 1
ATOM 729 O O . LYS A 1 87 ? -2.941 -8.761 2.395 1.00 98.25 87 LYS A O 1
ATOM 734 N N . ALA A 1 88 ? -2.769 -6.546 2.085 1.00 98.38 88 ALA A N 1
ATOM 735 C CA . ALA A 1 88 ? -1.670 -6.361 3.030 1.00 98.38 88 ALA A CA 1
ATOM 736 C C . ALA A 1 88 ? -2.084 -6.750 4.461 1.00 98.38 88 ALA A C 1
ATOM 738 O O . ALA A 1 88 ? -1.365 -7.496 5.126 1.00 98.38 88 ALA A O 1
ATOM 739 N N . ILE A 1 89 ? -3.275 -6.326 4.907 1.00 98.31 89 ILE A N 1
ATOM 740 C CA . ILE A 1 89 ? -3.838 -6.721 6.210 1.00 98.31 89 ILE A CA 1
ATOM 741 C C . ILE A 1 89 ? -4.076 -8.235 6.277 1.00 98.31 89 ILE A C 1
ATOM 743 O O . ILE A 1 89 ? -3.786 -8.848 7.299 1.00 98.31 89 ILE A O 1
ATOM 747 N N . GLU A 1 90 ? -4.590 -8.854 5.212 1.00 97.62 90 GLU A N 1
ATOM 748 C CA . GLU A 1 90 ? -4.793 -10.310 5.159 1.00 97.62 90 GLU A CA 1
ATOM 749 C C . GLU A 1 90 ? -3.469 -11.076 5.328 1.00 97.62 90 GLU A C 1
ATOM 751 O O . GLU A 1 90 ? -3.416 -12.070 6.052 1.00 97.62 90 GLU A O 1
ATOM 756 N N . LEU A 1 91 ? -2.396 -10.599 4.687 1.00 97.31 91 LEU A N 1
ATOM 757 C CA . LEU A 1 91 ? -1.067 -11.212 4.740 1.00 97.31 91 LEU A CA 1
ATOM 758 C C . LEU A 1 91 ? -0.344 -10.969 6.075 1.00 97.31 91 LEU A C 1
ATOM 760 O O . LEU A 1 91 ? 0.437 -11.820 6.501 1.00 97.31 91 LEU A O 1
ATOM 764 N N . ASN A 1 92 ? -0.593 -9.837 6.740 1.00 97.50 92 ASN A N 1
ATOM 765 C CA . ASN A 1 92 ? -0.017 -9.514 8.046 1.00 97.50 92 ASN A CA 1
ATOM 766 C C . ASN A 1 92 ? -1.053 -8.864 8.987 1.00 97.50 92 ASN A C 1
ATOM 768 O O . ASN A 1 92 ? -0.998 -7.662 9.262 1.00 97.50 92 ASN A O 1
ATOM 772 N N . PRO A 1 93 ? -1.985 -9.655 9.548 1.00 96.56 93 PRO A N 1
ATOM 773 C CA . PRO A 1 93 ? -3.094 -9.131 10.347 1.00 96.56 93 PRO A CA 1
ATOM 774 C C . PRO A 1 93 ? -2.667 -8.602 11.719 1.00 96.56 93 PRO A C 1
ATOM 776 O O . PRO A 1 93 ? -3.468 -7.970 12.409 1.00 96.56 93 PRO A O 1
ATOM 779 N N . SER A 1 94 ? -1.436 -8.868 12.158 1.00 96.62 94 SER A N 1
ATOM 780 C CA . SER A 1 94 ? -0.884 -8.317 13.400 1.00 96.62 94 SER A CA 1
ATOM 781 C C . SER A 1 94 ? -0.337 -6.900 13.248 1.00 96.62 94 SER A C 1
ATOM 783 O O . SER A 1 94 ? -0.149 -6.226 14.260 1.00 96.62 94 SER A O 1
ATOM 785 N N . ASP A 1 95 ? -0.085 -6.441 12.021 1.00 97.56 95 ASP A N 1
ATOM 786 C CA . ASP A 1 95 ? 0.474 -5.115 11.786 1.00 97.56 95 ASP A CA 1
ATOM 787 C C . ASP A 1 95 ? -0.605 -4.036 11.903 1.00 97.56 95 ASP A C 1
ATOM 789 O O . ASP A 1 95 ? -1.515 -3.912 11.080 1.00 97.56 95 ASP A O 1
ATOM 793 N N . ILE A 1 96 ? -0.506 -3.250 12.971 1.00 97.88 96 ILE A N 1
ATOM 794 C CA . ILE A 1 96 ? -1.448 -2.173 13.262 1.00 97.88 96 ILE A CA 1
ATOM 795 C C . ILE A 1 96 ? -1.306 -1.019 12.270 1.00 97.88 96 ILE A C 1
ATOM 797 O O . ILE A 1 96 ? -2.309 -0.378 11.962 1.00 97.88 96 ILE A O 1
ATOM 801 N N . SER A 1 97 ? -0.109 -0.778 11.731 1.00 97.88 97 SER A N 1
ATOM 802 C CA . SER A 1 97 ? 0.113 0.326 10.793 1.00 97.88 97 SER A CA 1
ATOM 803 C C . SER A 1 97 ? -0.662 0.124 9.487 1.00 97.88 97 SER A C 1
ATOM 805 O O . SER A 1 97 ? -1.236 1.074 8.961 1.00 97.88 97 SER A O 1
ATOM 807 N N . LEU A 1 98 ? -0.793 -1.127 9.026 1.00 98.38 98 LEU A N 1
ATOM 808 C CA . LEU A 1 98 ? -1.609 -1.475 7.858 1.00 98.38 98 LEU A CA 1
ATOM 809 C C . LEU A 1 98 ? -3.099 -1.211 8.104 1.00 98.38 98 LEU A C 1
ATOM 811 O O . LEU A 1 98 ? -3.797 -0.700 7.228 1.00 98.38 98 LEU A O 1
ATOM 815 N N . LYS A 1 99 ? -3.587 -1.527 9.310 1.00 98.44 99 LYS A N 1
ATOM 816 C CA . LYS A 1 99 ? -4.979 -1.265 9.711 1.00 98.44 99 LYS A CA 1
ATOM 817 C C . LYS A 1 99 ? -5.260 0.225 9.818 1.00 98.44 99 LYS A C 1
ATOM 819 O O . LYS A 1 99 ? -6.306 0.667 9.358 1.00 98.44 99 LYS A O 1
ATOM 824 N N . GLU A 1 100 ? -4.334 0.979 10.405 1.00 98.31 100 GLU A N 1
ATOM 825 C CA . GLU A 1 100 ? -4.423 2.435 10.509 1.00 98.31 100 GLU A CA 1
ATOM 826 C C . GLU A 1 100 ? -4.439 3.084 9.123 1.00 98.31 100 GLU A C 1
ATOM 828 O O . GLU A 1 100 ? -5.308 3.909 8.846 1.00 98.31 100 GLU A O 1
ATOM 833 N N . TYR A 1 101 ? -3.557 2.646 8.221 1.00 98.19 101 TYR A N 1
ATOM 834 C CA . TYR A 1 101 ? -3.529 3.107 6.835 1.00 98.19 101 TYR A CA 1
ATOM 835 C C . TYR A 1 101 ? -4.851 2.828 6.099 1.00 98.19 101 TYR A C 1
ATOM 837 O O . TYR A 1 101 ? -5.372 3.707 5.410 1.00 98.19 101 TYR A O 1
ATOM 845 N N . ALA A 1 102 ? -5.451 1.647 6.287 1.00 98.06 102 ALA A N 1
ATOM 846 C CA . ALA A 1 102 ? -6.705 1.294 5.622 1.00 98.06 102 ALA A CA 1
ATOM 847 C C . ALA A 1 102 ? -7.896 2.196 6.005 1.00 98.06 102 ALA A C 1
ATOM 849 O O . ALA A 1 102 ? -8.854 2.293 5.236 1.00 98.06 102 ALA A O 1
ATOM 850 N N . LEU A 1 103 ? -7.840 2.904 7.140 1.00 97.94 103 LEU A N 1
ATOM 851 C CA . LEU A 1 103 ? -8.891 3.850 7.535 1.00 97.94 103 LEU A CA 1
ATOM 852 C C . LEU A 1 103 ? -9.027 5.032 6.565 1.00 97.94 103 LEU A C 1
ATOM 854 O O . LEU A 1 103 ? -10.111 5.604 6.472 1.00 97.94 103 LEU A O 1
ATOM 858 N N . LEU A 1 104 ? -7.990 5.342 5.776 1.00 96.5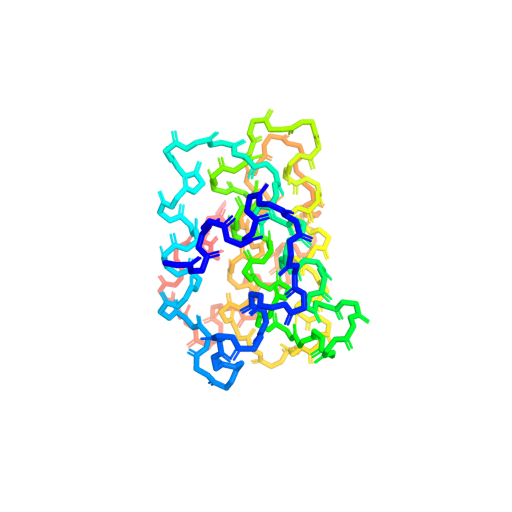0 104 LEU A N 1
ATOM 859 C CA . LEU A 1 104 ? -8.075 6.300 4.668 1.00 96.50 104 LEU A CA 1
ATOM 860 C C . LEU A 1 104 ? -9.272 5.998 3.752 1.00 96.50 104 LEU A C 1
ATOM 862 O O . LEU A 1 104 ? -9.979 6.907 3.325 1.00 96.50 104 LEU A O 1
ATOM 866 N N . PHE A 1 105 ? -9.534 4.719 3.478 1.00 97.50 105 PHE A N 1
ATOM 867 C CA . PHE A 1 105 ? -10.569 4.286 2.537 1.00 97.50 105 PHE A CA 1
ATOM 868 C C . PHE A 1 105 ? -12.001 4.411 3.077 1.00 97.50 105 PHE A C 1
ATOM 870 O O . PHE A 1 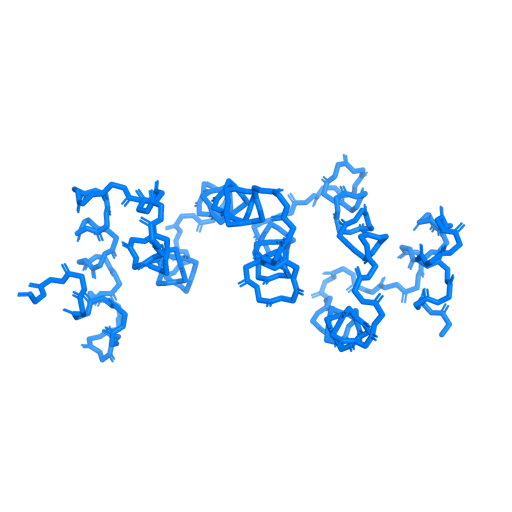105 ? -12.953 4.219 2.320 1.00 97.50 105 PHE A O 1
ATOM 877 N N . TYR A 1 106 ? -12.166 4.758 4.356 1.00 96.50 106 TYR A N 1
ATOM 878 C CA . TYR A 1 106 ? -13.449 5.197 4.909 1.00 96.50 106 TYR A CA 1
ATOM 879 C C . TYR A 1 106 ? -13.715 6.683 4.611 1.00 96.50 106 TYR A C 1
ATOM 881 O O . TYR A 1 106 ? -14.864 7.086 4.434 1.00 96.50 106 TYR A O 1
ATOM 889 N N . GLU A 1 107 ? -12.655 7.493 4.521 1.00 89.94 107 GLU A N 1
ATOM 890 C CA . GLU A 1 107 ? -12.741 8.948 4.328 1.00 89.94 107 GLU A CA 1
ATOM 891 C C . GLU A 1 107 ? -12.825 9.360 2.850 1.00 89.94 107 GLU A C 1
ATOM 893 O O . GLU A 1 107 ? -13.327 10.445 2.545 1.00 89.94 107 GLU A O 1
ATOM 898 N N . VAL A 1 108 ? -12.360 8.515 1.921 1.00 90.19 108 VAL A N 1
ATOM 899 C CA . VAL A 1 108 ? -12.442 8.808 0.479 1.00 90.19 108 VAL A CA 1
ATOM 900 C C . VAL A 1 108 ? -13.902 8.954 0.015 1.00 90.19 108 VAL A C 1
ATOM 902 O O . VAL A 1 108 ? -14.780 8.272 0.550 1.00 90.19 108 VAL A O 1
ATOM 905 N N . PRO A 1 109 ? -14.188 9.788 -1.010 1.00 84.69 109 PRO A N 1
ATOM 906 C CA . PRO A 1 109 ? -15.556 10.039 -1.477 1.00 84.69 109 PRO A CA 1
ATOM 907 C C . PRO A 1 109 ? -16.356 8.771 -1.801 1.00 84.69 109 PRO A C 1
ATOM 909 O O . PRO A 1 109 ? -17.548 8.703 -1.506 1.00 84.69 109 PRO A O 1
ATOM 912 N N . ASP A 1 110 ? -15.679 7.758 -2.344 1.00 86.06 110 ASP A N 1
ATOM 913 C CA . ASP A 1 110 ? -16.281 6.482 -2.741 1.00 86.06 110 ASP A CA 1
ATOM 914 C C . ASP A 1 110 ? -16.610 5.557 -1.554 1.00 86.06 110 ASP A C 1
ATOM 916 O O . ASP A 1 110 ? -17.297 4.556 -1.748 1.00 86.06 110 ASP A O 1
ATOM 920 N N . ARG A 1 111 ? -16.136 5.875 -0.337 1.00 88.31 111 ARG A N 1
ATOM 921 C CA . ARG A 1 111 ? -16.334 5.101 0.908 1.00 88.31 111 ARG A CA 1
ATOM 922 C C . ARG A 1 111 ? -16.132 3.598 0.714 1.00 88.31 111 ARG A C 1
ATOM 924 O O . ARG A 1 111 ? -17.023 2.784 0.949 1.00 88.31 111 ARG A O 1
ATOM 931 N N . LEU A 1 112 ? -14.941 3.249 0.243 1.00 95.12 112 LEU A N 1
ATOM 932 C CA . LEU A 1 112 ? -14.591 1.883 -0.140 1.00 95.12 112 LEU A CA 1
ATOM 933 C C . LEU A 1 112 ? -14.527 0.930 1.059 1.00 95.12 112 LEU A C 1
ATOM 935 O O . LEU A 1 112 ? -14.812 -0.257 0.907 1.00 95.12 112 LEU A O 1
ATOM 939 N N . LEU A 1 113 ? -14.172 1.448 2.237 1.00 96.38 113 LEU A N 1
ATOM 940 C CA . LEU A 1 113 ? -14.248 0.720 3.496 1.00 96.38 113 LEU A CA 1
ATOM 941 C C . LEU A 1 113 ? -15.604 0.983 4.157 1.00 96.38 113 LEU A C 1
ATOM 943 O O . LEU A 1 113 ? -15.948 2.130 4.445 1.00 96.38 113 LEU A O 1
ATOM 947 N N . ASP A 1 114 ? -16.365 -0.079 4.416 1.00 95.56 114 ASP A N 1
ATOM 948 C CA . ASP A 1 114 ? -17.661 0.045 5.073 1.00 95.56 114 ASP A CA 1
ATOM 949 C C . ASP A 1 114 ? -17.519 0.513 6.530 1.00 95.56 114 ASP A C 1
ATOM 951 O O . ASP A 1 114 ? -16.517 0.264 7.203 1.00 95.56 114 ASP A O 1
ATOM 955 N N . GLU A 1 115 ? -18.547 1.198 7.028 1.00 96.00 115 GLU A N 1
ATOM 956 C CA . GLU A 1 115 ? -18.531 1.818 8.355 1.00 96.00 115 GLU A CA 1
ATOM 957 C C . GLU A 1 115 ? -18.300 0.805 9.483 1.00 96.00 115 GLU A C 1
ATOM 959 O O . GLU A 1 115 ? -17.568 1.093 10.431 1.00 96.00 115 GLU A O 1
ATOM 964 N N . GLN A 1 116 ? -18.903 -0.385 9.400 1.00 96.94 116 GLN A N 1
ATOM 965 C CA . GLN A 1 116 ? -18.742 -1.397 10.440 1.00 96.94 116 GLN A CA 1
ATOM 966 C C . GLN A 1 116 ? -17.282 -1.856 10.507 1.00 96.94 116 GLN A C 1
ATOM 968 O O . GLN A 1 116 ? -16.680 -1.842 11.585 1.00 96.94 116 GLN A O 1
ATOM 973 N N . LYS A 1 117 ? -16.693 -2.198 9.358 1.00 96.81 117 LYS A N 1
ATOM 974 C CA . LYS A 1 117 ? -15.298 -2.621 9.273 1.00 96.81 117 LYS A CA 1
ATOM 975 C C . LYS A 1 117 ? -14.334 -1.502 9.651 1.00 96.81 117 LYS A C 1
ATOM 977 O O . LYS A 1 117 ? -13.360 -1.767 10.357 1.00 96.81 117 LYS A O 1
ATOM 982 N N . ALA A 1 118 ? -14.615 -0.260 9.258 1.00 97.81 118 ALA A N 1
ATOM 983 C CA . ALA A 1 118 ? -13.827 0.901 9.662 1.00 97.81 118 ALA A CA 1
ATOM 984 C C . ALA A 1 118 ? -13.792 1.050 11.188 1.00 97.81 118 ALA A C 1
ATOM 986 O O . ALA A 1 118 ? -12.714 1.191 11.765 1.00 97.81 118 ALA A O 1
ATOM 987 N N . LYS A 1 119 ? -14.945 0.945 11.864 1.00 98.19 119 LYS A N 1
ATOM 988 C CA . LYS A 1 119 ? -15.024 1.019 13.332 1.00 98.19 119 LYS A CA 1
ATOM 989 C C . LYS A 1 119 ? -14.273 -0.122 14.014 1.00 98.19 119 LYS A C 1
ATOM 991 O O . LYS A 1 119 ? -13.585 0.118 15.004 1.00 98.19 119 LYS A O 1
ATOM 996 N N . GLU A 1 120 ? -14.372 -1.345 13.492 1.00 98.00 120 GLU A N 1
ATOM 997 C CA . GLU A 1 120 ? -13.600 -2.490 13.995 1.00 98.00 120 GLU A CA 1
ATOM 998 C C . GLU A 1 120 ? -12.092 -2.215 13.932 1.00 98.00 120 GLU A C 1
ATOM 1000 O O . GLU A 1 120 ? -11.403 -2.309 14.952 1.00 98.00 120 GLU A O 1
ATOM 1005 N N . LEU A 1 121 ? -11.592 -1.806 12.761 1.00 98.00 121 LEU A N 1
ATOM 1006 C CA . LEU A 1 121 ? -10.179 -1.486 12.563 1.00 98.00 121 LEU A CA 1
ATOM 1007 C C . LEU A 1 121 ? -9.737 -0.309 13.440 1.00 98.00 121 LEU A C 1
ATOM 1009 O O . LEU A 1 121 ? -8.697 -0.395 14.088 1.00 98.00 121 LEU A O 1
ATOM 1013 N N . ALA A 1 122 ? -10.541 0.751 13.539 1.00 98.38 122 ALA A N 1
ATOM 1014 C CA . ALA A 1 122 ? -10.247 1.910 14.379 1.00 98.38 122 ALA A CA 1
ATOM 1015 C C . ALA A 1 122 ? -10.119 1.533 15.864 1.00 98.38 122 ALA A C 1
ATOM 1017 O O . ALA A 1 122 ? -9.187 1.968 16.542 1.00 98.38 122 ALA A O 1
ATOM 1018 N N . LEU A 1 123 ? -11.004 0.674 16.376 1.00 98.38 123 LEU A N 1
ATOM 1019 C CA . LEU A 1 123 ? -10.913 0.175 17.750 1.00 98.38 123 LEU A CA 1
ATOM 1020 C C . LEU A 1 123 ? -9.661 -0.679 17.977 1.00 98.38 123 LEU A C 1
ATOM 1022 O O . LEU A 1 123 ? -9.058 -0.608 19.048 1.00 98.38 123 LEU A O 1
ATOM 1026 N N . GLU A 1 124 ? -9.263 -1.498 17.002 1.00 98.00 124 GLU A N 1
ATOM 1027 C CA . GLU A 1 124 ? -8.012 -2.259 17.072 1.00 98.00 124 GLU A CA 1
ATOM 1028 C C . GLU A 1 124 ? -6.783 -1.345 17.070 1.00 98.00 124 GLU A C 1
ATOM 1030 O O . GLU A 1 124 ? -5.884 -1.536 17.891 1.00 98.00 124 GLU A O 1
ATOM 1035 N N . VAL A 1 125 ? -6.775 -0.320 16.216 1.00 98.44 125 VAL A N 1
ATOM 1036 C CA . VAL A 1 125 ? -5.706 0.681 16.156 1.00 98.44 125 VAL A CA 1
ATOM 1037 C C . VAL A 1 125 ? -5.599 1.430 17.481 1.00 98.44 125 VAL A C 1
ATOM 1039 O O . VAL A 1 125 ? -4.514 1.470 18.051 1.00 98.44 125 VAL A O 1
ATOM 1042 N N . LEU A 1 126 ? -6.703 1.921 18.056 1.00 98.38 126 LEU A N 1
ATOM 1043 C CA . LEU A 1 126 ? -6.679 2.662 19.327 1.00 98.38 126 LEU A CA 1
ATOM 1044 C C . LEU A 1 126 ? -6.234 1.829 20.535 1.00 98.38 126 LEU A C 1
ATOM 1046 O O . LEU A 1 126 ? -5.739 2.389 21.516 1.00 98.38 126 LEU A O 1
ATOM 1050 N N . LYS A 1 127 ? -6.376 0.497 20.489 1.00 97.94 127 LYS A N 1
ATOM 1051 C CA . LYS A 1 127 ? -5.816 -0.383 21.530 1.00 97.94 127 LYS A CA 1
ATOM 1052 C C . LYS A 1 127 ? -4.288 -0.346 21.544 1.00 97.94 127 LYS A C 1
ATOM 1054 O O . LYS A 1 127 ? -3.704 -0.436 22.622 1.00 97.94 127 LYS A O 1
ATOM 1059 N N . ALA A 1 128 ? -3.659 -0.225 20.377 1.00 97.19 128 ALA A N 1
ATOM 1060 C CA . ALA A 1 128 ? -2.205 -0.207 20.227 1.00 97.19 128 ALA A CA 1
ATOM 1061 C C . ALA A 1 128 ? -1.624 1.218 20.194 1.00 97.19 128 ALA A C 1
ATOM 1063 O O . ALA A 1 128 ? -0.578 1.468 20.786 1.00 97.19 128 ALA A O 1
ATOM 1064 N N . ASN A 1 129 ? -2.324 2.155 19.559 1.00 96.56 129 ASN A N 1
ATOM 1065 C CA . ASN A 1 129 ? -1.968 3.561 19.427 1.00 96.56 129 ASN A CA 1
ATOM 1066 C C . ASN A 1 129 ? -3.179 4.447 19.762 1.00 96.56 129 ASN A C 1
ATOM 1068 O O . ASN A 1 129 ? -3.980 4.792 18.895 1.00 96.56 129 ASN A O 1
ATOM 1072 N N . LYS A 1 130 ? -3.296 4.852 21.033 1.00 96.75 130 LYS A N 1
ATOM 1073 C CA . LYS A 1 130 ? -4.397 5.705 21.523 1.00 96.75 130 LYS A CA 1
ATOM 1074 C C . LYS A 1 130 ? -4.442 7.090 20.874 1.00 96.75 130 LYS A C 1
ATOM 1076 O O . LYS A 1 130 ? -5.486 7.736 20.912 1.00 96.75 130 LYS A O 1
ATOM 1081 N N . GLU A 1 131 ? -3.333 7.533 20.286 1.00 96.81 131 GLU A N 1
ATOM 1082 C CA . GLU A 1 131 ? -3.209 8.846 19.654 1.00 96.81 131 GLU A CA 1
ATOM 1083 C C . GLU A 1 131 ? -3.437 8.818 18.140 1.00 96.81 131 GLU A C 1
ATOM 1085 O O . GL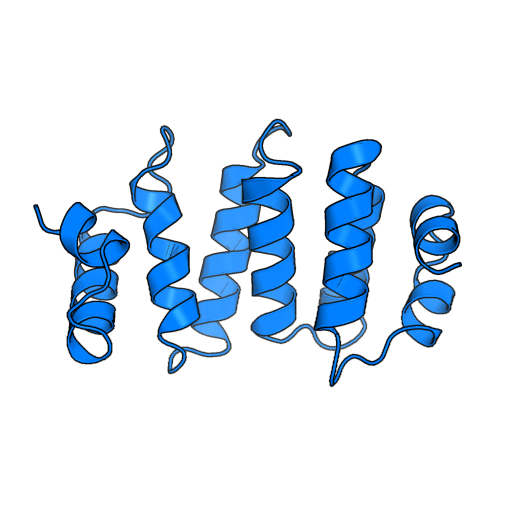U A 1 131 ? -3.238 9.829 17.477 1.00 96.81 131 GLU A O 1
ATOM 1090 N N . SER A 1 132 ? -3.882 7.687 17.582 1.00 97.44 132 SER A N 1
ATOM 1091 C CA . SER A 1 132 ? -4.222 7.604 16.162 1.00 97.44 132 SER A CA 1
ATOM 1092 C C . SER A 1 132 ? -5.372 8.548 15.806 1.00 97.44 132 SER A C 1
ATOM 1094 O O . SER A 1 132 ? -6.536 8.300 16.130 1.00 97.44 132 SER A O 1
ATOM 1096 N N . GLU A 1 133 ? -5.050 9.629 15.098 1.00 96.50 133 GLU A N 1
ATOM 1097 C CA . GLU A 1 133 ? -6.044 10.594 14.625 1.00 96.50 133 GLU A CA 1
ATOM 1098 C C . GLU A 1 133 ? -6.965 9.982 13.566 1.00 96.50 133 GLU A C 1
ATOM 1100 O O . GLU A 1 133 ? -8.168 10.228 13.593 1.00 96.50 133 GLU A O 1
ATOM 1105 N N . ALA A 1 134 ? -6.435 9.126 12.686 1.00 96.00 134 ALA A N 1
ATOM 1106 C CA . ALA A 1 134 ? -7.244 8.406 11.703 1.00 96.00 134 ALA A CA 1
ATOM 1107 C C . ALA A 1 134 ? -8.323 7.552 12.390 1.00 96.00 134 ALA A C 1
ATOM 1109 O O . ALA A 1 134 ? -9.497 7.621 12.033 1.00 96.00 134 ALA A O 1
ATOM 1110 N N . ALA A 1 135 ? -7.958 6.810 13.440 1.00 97.50 135 ALA A N 1
ATOM 1111 C CA . ALA A 1 135 ? -8.915 5.997 14.183 1.00 97.50 135 ALA A CA 1
ATOM 1112 C C . ALA A 1 135 ? -9.925 6.831 14.982 1.00 97.50 135 ALA A C 1
ATOM 1114 O O . ALA A 1 135 ? -11.107 6.488 15.019 1.00 97.50 135 ALA A O 1
ATOM 1115 N N . LYS A 1 136 ? -9.495 7.948 15.584 1.00 97.44 136 LYS A N 1
ATOM 1116 C CA . LYS A 1 136 ? -10.405 8.873 16.281 1.00 97.44 136 LYS A CA 1
ATOM 1117 C C . LYS A 1 136 ? -11.454 9.460 15.328 1.00 97.44 136 LYS A C 1
ATOM 1119 O O . LYS A 1 136 ? -12.622 9.496 15.704 1.00 97.44 136 LYS A O 1
ATOM 1124 N N . ARG A 1 137 ? -11.073 9.852 14.103 1.00 95.25 137 ARG A N 1
ATOM 1125 C CA . ARG A 1 137 ? -11.997 10.414 13.093 1.00 95.25 137 ARG A CA 1
ATOM 1126 C C . ARG A 1 137 ? -13.073 9.432 12.629 1.00 95.25 137 ARG A C 1
ATOM 1128 O O . ARG A 1 137 ? -14.191 9.840 12.347 1.00 95.25 137 ARG A O 1
ATOM 1135 N N . VAL A 1 138 ? -12.767 8.137 12.585 1.00 96.75 138 VAL A N 1
ATOM 1136 C CA . VAL A 1 138 ? -13.754 7.098 12.236 1.00 96.75 138 VAL A CA 1
ATOM 1137 C C . VAL A 1 138 ? -14.823 6.928 13.326 1.00 96.75 138 VAL A C 1
ATOM 1139 O O . VAL A 1 138 ? -15.951 6.530 13.033 1.00 96.75 138 VAL A O 1
ATOM 1142 N N . LEU A 1 139 ? -14.473 7.197 14.587 1.00 94.81 139 LEU A N 1
ATOM 1143 C CA . LEU A 1 139 ? -15.339 6.979 15.751 1.00 94.81 139 LEU A CA 1
ATOM 1144 C C . LEU A 1 139 ? -16.052 8.242 16.256 1.00 94.81 139 LEU A C 1
ATOM 1146 O O . LEU A 1 139 ? -16.889 8.121 17.153 1.00 94.81 139 LEU A O 1
ATOM 1150 N N . SER A 1 140 ? -15.707 9.420 15.731 1.00 88.44 140 SER A N 1
ATOM 1151 C CA . SER A 1 140 ? -16.340 10.704 16.063 1.00 88.44 140 SER A CA 1
ATOM 1152 C C . SER A 1 140 ? -17.654 10.900 15.321 1.00 88.44 140 SER A C 1
ATOM 1154 O O . SER A 1 140 ? -18.636 11.306 15.980 1.00 88.44 140 SER A O 1
#

pLDDT: mean 96.04, std 4.02, range [69.31, 98.5]

Sequence (140 aa):
MLIKLIKEKRFEEAYKQVDIQNFKPYYDEILSAVFVDEDMCHYEFLNYIIENHRGDALMHYYAAELMSTALNFMPNGYKIAFDHAMKAIELNPSDISLKEYALLFYEVPDRLLDEQKAKELALEVLKANKESEAAKRVLS

Organism: NCBI:txid1237149